Protein AF-A0A3D3CKV5-F1 (afdb_monomer_lite)

Structure (mmCIF, N/CA/C/O backbone):
data_AF-A0A3D3CKV5-F1
#
_entry.id   AF-A0A3D3CKV5-F1
#
loop_
_atom_site.group_PDB
_atom_site.id
_atom_site.type_symbol
_atom_site.label_atom_id
_atom_site.label_alt_id
_atom_site.label_comp_id
_atom_site.label_asym_id
_atom_site.label_entity_id
_atom_site.label_seq_id
_atom_site.pdbx_PDB_ins_code
_atom_site.Cartn_x
_atom_site.Cartn_y
_atom_site.Cartn_z
_atom_site.occupancy
_atom_site.B_iso_or_equiv
_atom_site.auth_seq_id
_atom_site.auth_comp_id
_atom_site.auth_asym_id
_atom_site.auth_atom_id
_atom_site.pdbx_PDB_model_num
ATOM 1 N N . GLY A 1 1 ? 10.581 -5.806 -2.954 1.00 87.81 1 GLY A N 1
ATOM 2 C CA . GLY A 1 1 ? 10.157 -6.187 -1.589 1.00 87.81 1 GLY A CA 1
ATOM 3 C C . GLY A 1 1 ? 9.358 -7.477 -1.615 1.00 87.81 1 GLY A C 1
ATOM 4 O O . GLY A 1 1 ? 9.419 -8.192 -2.598 1.00 87.81 1 GLY A O 1
ATOM 5 N N . ALA A 1 2 ? 8.528 -7.750 -0.601 1.00 91.81 2 ALA A N 1
ATOM 6 C CA . ALA A 1 2 ? 7.777 -9.016 -0.487 1.00 91.81 2 ALA A CA 1
ATOM 7 C C . ALA A 1 2 ? 6.703 -9.267 -1.579 1.00 91.81 2 ALA A C 1
ATOM 9 O O . ALA A 1 2 ? 6.211 -10.383 -1.732 1.00 91.81 2 ALA A O 1
ATOM 10 N N . GLY A 1 3 ? 6.307 -8.238 -2.334 1.00 93.56 3 GLY A N 1
ATOM 11 C CA . GLY A 1 3 ? 5.410 -8.364 -3.493 1.00 93.56 3 GLY A CA 1
ATOM 12 C C . GLY A 1 3 ? 3.920 -8.119 -3.226 1.00 93.56 3 GLY A C 1
ATOM 13 O O . GLY A 1 3 ? 3.166 -8.025 -4.184 1.00 93.56 3 GLY A O 1
ATOM 14 N N . GLN A 1 4 ? 3.488 -7.944 -1.971 1.00 95.81 4 GLN A N 1
ATOM 15 C CA . GLN A 1 4 ? 2.071 -7.691 -1.647 1.00 95.81 4 GLN A CA 1
ATOM 16 C C . GLN A 1 4 ? 1.534 -6.405 -2.292 1.00 95.81 4 GLN A C 1
ATOM 18 O O . GLN A 1 4 ? 0.496 -6.435 -2.944 1.00 95.81 4 GLN A O 1
ATOM 23 N N . HIS A 1 5 ? 2.280 -5.298 -2.183 1.00 96.94 5 HIS A N 1
ATOM 24 C CA . HIS A 1 5 ? 1.908 -4.036 -2.835 1.00 96.94 5 HIS A CA 1
ATOM 25 C C . HIS A 1 5 ? 1.819 -4.184 -4.358 1.00 96.94 5 HIS A C 1
ATOM 27 O O . HIS A 1 5 ? 0.845 -3.757 -4.958 1.00 96.94 5 HIS A O 1
ATOM 33 N N . GLY A 1 6 ? 2.777 -4.884 -4.976 1.00 97.81 6 GLY A N 1
ATOM 34 C CA . GLY A 1 6 ? 2.758 -5.137 -6.419 1.00 97.81 6 GLY A CA 1
ATOM 35 C C . GLY A 1 6 ? 1.536 -5.941 -6.876 1.00 97.81 6 GLY A C 1
ATOM 36 O O . GLY A 1 6 ? 0.930 -5.605 -7.887 1.00 97.81 6 GLY A O 1
ATOM 37 N N . VAL A 1 7 ? 1.118 -6.955 -6.108 1.00 98.44 7 VAL A N 1
ATOM 38 C CA . VAL A 1 7 ? -0.120 -7.708 -6.383 1.00 98.44 7 VAL A CA 1
ATOM 39 C C . VAL A 1 7 ? -1.354 -6.813 -6.233 1.00 98.44 7 VAL A C 1
ATOM 41 O O . VAL A 1 7 ? -2.239 -6.859 -7.087 1.00 98.44 7 VAL A O 1
ATOM 44 N N . ALA A 1 8 ? -1.416 -5.974 -5.195 1.00 98.31 8 ALA A N 1
ATOM 45 C CA . ALA A 1 8 ? -2.517 -5.029 -5.002 1.00 98.31 8 ALA A CA 1
ATOM 46 C C . ALA A 1 8 ? -2.615 -4.015 -6.157 1.00 98.31 8 ALA A C 1
ATOM 48 O O . ALA A 1 8 ? -3.695 -3.827 -6.717 1.00 98.31 8 ALA A O 1
ATOM 49 N N . THR A 1 9 ? -1.491 -3.425 -6.576 1.00 98.38 9 THR A N 1
ATOM 50 C CA . THR A 1 9 ? -1.438 -2.502 -7.719 1.00 98.38 9 THR A CA 1
ATOM 51 C C . THR A 1 9 ? -1.840 -3.189 -9.021 1.00 98.38 9 THR A C 1
ATOM 53 O O . THR A 1 9 ? -2.665 -2.649 -9.751 1.00 98.38 9 THR A O 1
ATOM 56 N N . ALA A 1 10 ? -1.334 -4.399 -9.287 1.00 98.62 10 ALA A N 1
ATOM 57 C CA . ALA A 1 10 ? -1.713 -5.179 -10.466 1.00 98.62 10 ALA A CA 1
ATOM 58 C C . ALA A 1 10 ? -3.215 -5.506 -10.485 1.00 98.62 10 ALA A C 1
ATOM 60 O O . ALA A 1 10 ? -3.845 -5.475 -11.536 1.00 98.62 10 ALA A O 1
ATOM 61 N N . THR A 1 11 ? -3.802 -5.770 -9.316 1.00 98.62 11 THR A N 1
ATOM 62 C CA . THR A 1 11 ? -5.238 -6.049 -9.179 1.00 98.62 11 THR A CA 1
ATOM 63 C C . THR A 1 11 ? -6.072 -4.814 -9.509 1.00 98.62 11 THR A C 1
ATOM 65 O O . THR A 1 11 ? -7.024 -4.905 -10.280 1.00 98.62 11 THR A O 1
ATOM 68 N N . ALA A 1 12 ? -5.703 -3.653 -8.959 1.00 98.38 12 ALA A N 1
ATOM 69 C CA . ALA A 1 12 ? -6.379 -2.394 -9.255 1.00 98.38 12 ALA A CA 1
ATOM 70 C C . ALA A 1 12 ? -6.255 -2.029 -10.743 1.00 98.38 12 ALA A C 1
ATOM 72 O O . ALA A 1 12 ? -7.252 -1.704 -11.379 1.00 98.38 12 ALA A O 1
ATOM 73 N N . ALA A 1 13 ? -5.058 -2.150 -11.319 1.00 98.38 13 ALA A N 1
ATOM 74 C CA . ALA A 1 13 ? -4.838 -1.871 -12.732 1.00 98.38 13 ALA A CA 1
ATOM 75 C C . ALA A 1 13 ? -5.670 -2.791 -13.639 1.00 98.38 13 ALA A C 1
ATOM 77 O O . ALA A 1 13 ? -6.343 -2.301 -14.540 1.00 98.38 13 ALA A O 1
ATOM 78 N N . ALA A 1 14 ? -5.718 -4.096 -13.345 1.00 98.38 14 ALA A N 1
ATOM 79 C CA . ALA A 1 14 ? -6.559 -5.042 -14.076 1.00 98.38 14 ALA A CA 1
ATOM 80 C C . ALA A 1 14 ? -8.054 -4.690 -13.984 1.00 98.38 14 ALA A C 1
ATOM 82 O O . ALA A 1 14 ? -8.761 -4.748 -14.987 1.00 98.38 14 ALA A O 1
ATOM 83 N N . LEU A 1 15 ? -8.532 -4.287 -12.800 1.00 98.31 15 LEU A N 1
ATOM 84 C CA . LEU A 1 15 ? -9.922 -3.873 -12.590 1.00 98.31 15 LEU A CA 1
ATOM 85 C C . LEU A 1 15 ? -10.292 -2.626 -13.407 1.00 98.31 15 LEU A C 1
ATOM 87 O O . LEU A 1 15 ? -11.396 -2.550 -13.940 1.00 98.31 15 LEU A O 1
ATOM 91 N N . PHE A 1 16 ? -9.379 -1.659 -13.503 1.00 98.06 16 PHE A N 1
ATOM 92 C CA . PHE A 1 16 ? -9.606 -0.395 -14.207 1.00 98.06 16 PHE A CA 1
ATOM 93 C C . PHE A 1 16 ? -9.131 -0.399 -15.668 1.00 98.06 16 PHE A C 1
ATOM 95 O O . PHE A 1 16 ? -9.213 0.633 -16.330 1.00 98.06 16 PHE A O 1
ATOM 102 N N . GLY A 1 17 ? -8.651 -1.534 -16.189 1.00 97.50 17 GLY A N 1
ATOM 103 C CA . GLY A 1 17 ? -8.154 -1.641 -17.564 1.00 97.50 17 GLY A CA 1
ATOM 104 C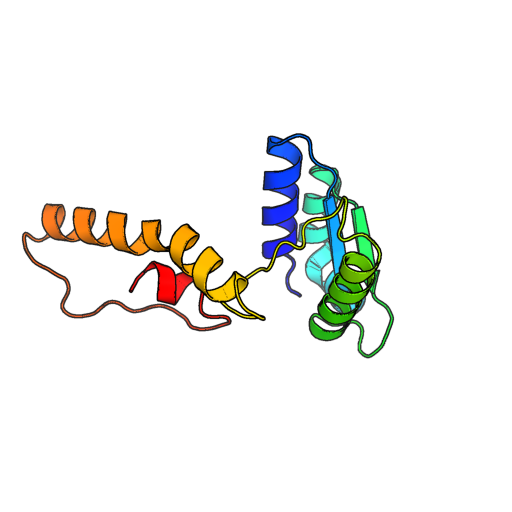 C . GLY A 1 17 ? -6.903 -0.797 -17.836 1.00 97.50 17 GLY A C 1
ATOM 105 O O . GLY A 1 17 ? -6.733 -0.302 -18.947 1.00 97.50 17 GLY A O 1
ATOM 106 N N . MET A 1 18 ? -6.052 -0.603 -16.827 1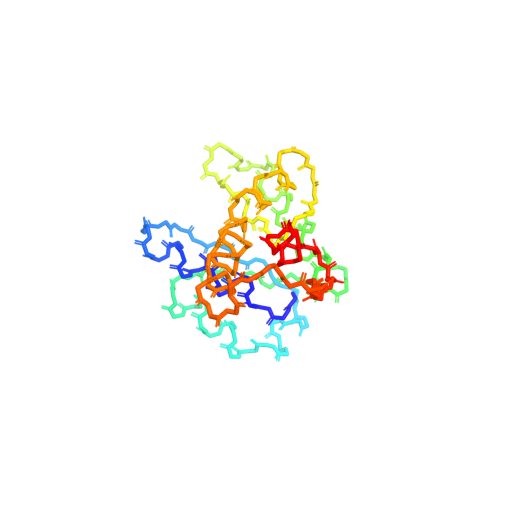.00 97.94 18 MET A N 1
ATOM 107 C CA . MET A 1 18 ? -4.811 0.169 -16.922 1.00 97.94 18 MET A CA 1
ATOM 108 C C . MET A 1 18 ? -3.602 -0.747 -17.120 1.00 97.94 18 MET A C 1
ATOM 110 O O . MET A 1 18 ? -3.557 -1.864 -16.599 1.00 97.94 18 MET A O 1
ATOM 114 N N . GLU A 1 19 ? -2.579 -0.250 -17.811 1.00 97.81 19 GLU A N 1
ATOM 115 C CA . GLU A 1 19 ? -1.281 -0.921 -17.852 1.00 97.81 19 GLU A CA 1
ATOM 116 C C . GLU A 1 19 ? -0.593 -0.861 -16.482 1.00 97.81 19 GLU A C 1
ATOM 118 O O . GLU A 1 19 ? -0.696 0.123 -15.747 1.00 97.81 19 GLU A O 1
ATOM 123 N N . CYS A 1 20 ? 0.120 -1.930 -16.119 1.00 98.44 20 CYS A N 1
ATOM 124 C CA . CYS A 1 20 ? 0.817 -2.017 -14.841 1.00 98.44 20 CYS A CA 1
ATOM 125 C C . CYS A 1 20 ? 2.225 -2.571 -15.015 1.00 98.44 20 CYS A C 1
ATOM 127 O O . CYS A 1 20 ? 2.418 -3.681 -15.519 1.00 98.44 20 CYS A O 1
ATOM 129 N N . VAL A 1 21 ? 3.207 -1.814 -14.526 1.00 98.38 21 VAL A N 1
ATOM 130 C CA . VAL A 1 21 ? 4.601 -2.241 -14.427 1.00 98.38 21 VAL A CA 1
ATOM 131 C C . VAL A 1 21 ? 5.013 -2.239 -12.959 1.00 98.38 21 VAL A C 1
ATOM 133 O O . VAL A 1 21 ? 4.884 -1.232 -12.266 1.00 98.38 21 VAL A O 1
ATOM 136 N N . VAL A 1 22 ? 5.523 -3.371 -12.476 1.00 98.31 22 VAL A N 1
ATOM 137 C CA . VAL A 1 22 ? 6.019 -3.533 -11.107 1.00 98.31 22 VAL A CA 1
ATOM 138 C C . VAL A 1 22 ? 7.522 -3.754 -11.134 1.00 98.31 22 VAL A C 1
ATOM 140 O O . VAL A 1 22 ? 8.002 -4.754 -11.667 1.00 98.31 22 VAL A O 1
ATOM 143 N N . TYR A 1 23 ? 8.259 -2.850 -10.496 1.00 97.88 23 TYR A N 1
ATOM 144 C CA . TYR A 1 23 ? 9.693 -2.989 -10.266 1.00 97.88 23 TYR A CA 1
ATOM 145 C C . TYR A 1 23 ? 9.939 -3.781 -8.986 1.00 97.88 23 TYR A C 1
ATOM 147 O O . TYR A 1 23 ? 9.370 -3.498 -7.927 1.00 97.88 23 TYR A O 1
ATOM 155 N N . MET A 1 24 ? 10.784 -4.801 -9.076 1.00 97.94 24 MET A N 1
ATOM 156 C CA . MET A 1 24 ? 11.081 -5.693 -7.965 1.00 97.94 24 MET A CA 1
ATOM 157 C C . MET A 1 24 ? 12.548 -6.106 -8.036 1.00 97.94 24 MET A C 1
ATOM 159 O O . MET A 1 24 ? 13.024 -6.500 -9.094 1.00 97.94 24 MET A O 1
ATOM 163 N N . GLY A 1 25 ? 13.271 -6.002 -6.921 1.00 97.12 25 GLY A N 1
ATOM 164 C CA . GLY A 1 25 ? 14.674 -6.404 -6.861 1.00 97.12 25 GLY A CA 1
ATOM 165 C C . GLY A 1 25 ? 14.851 -7.882 -7.213 1.00 97.12 25 GLY A C 1
ATOM 166 O O . GLY A 1 25 ? 13.997 -8.699 -6.866 1.00 97.12 25 GLY A O 1
ATOM 167 N N . GLU A 1 26 ? 15.932 -8.231 -7.905 1.00 96.69 26 GLU A N 1
ATOM 168 C CA . GLU A 1 26 ? 16.181 -9.590 -8.405 1.00 96.69 26 GLU A CA 1
ATOM 169 C C . GLU A 1 26 ? 16.095 -10.661 -7.306 1.00 96.69 26 GLU A C 1
ATOM 171 O O . GLU A 1 26 ? 15.455 -11.703 -7.480 1.00 96.69 26 GLU A O 1
ATOM 176 N N . GLU A 1 27 ? 16.658 -10.382 -6.130 1.00 93.94 27 GLU A N 1
ATOM 177 C CA . GLU A 1 27 ? 16.625 -11.326 -5.016 1.00 93.94 27 GLU A CA 1
ATOM 178 C C . GLU A 1 27 ? 15.201 -11.494 -4.458 1.00 93.94 27 GLU A C 1
ATOM 180 O O . GLU A 1 27 ? 14.793 -12.595 -4.075 1.00 93.94 27 GLU A O 1
ATOM 185 N N . ASP A 1 28 ? 14.404 -10.424 -4.470 1.00 94.31 28 ASP A N 1
ATOM 186 C CA . ASP A 1 28 ? 12.994 -10.469 -4.086 1.00 94.31 28 ASP A CA 1
ATOM 187 C C . ASP A 1 28 ? 12.147 -11.227 -5.120 1.00 94.31 28 ASP A C 1
ATOM 189 O O . ASP A 1 28 ? 11.274 -12.003 -4.732 1.00 94.31 28 ASP A O 1
ATOM 193 N N . VAL A 1 29 ? 12.419 -11.062 -6.421 1.00 95.50 29 VAL A N 1
ATOM 194 C CA . VAL A 1 29 ? 11.766 -11.825 -7.502 1.00 95.50 29 VAL A CA 1
ATOM 195 C C . VAL A 1 29 ? 11.997 -13.322 -7.303 1.00 95.50 29 VAL A C 1
ATOM 197 O O . VAL A 1 29 ? 11.049 -14.109 -7.379 1.00 95.50 29 VAL A O 1
ATOM 200 N N . ARG A 1 30 ? 13.237 -13.716 -6.982 1.00 93.62 30 ARG A N 1
ATOM 201 C CA . ARG A 1 30 ? 13.605 -15.110 -6.701 1.00 93.62 30 ARG A CA 1
ATOM 202 C C . ARG A 1 30 ? 12.889 -15.650 -5.463 1.00 93.62 30 ARG A C 1
ATOM 204 O O . ARG A 1 30 ? 12.316 -16.737 -5.509 1.00 93.62 30 ARG A O 1
ATOM 211 N N . ARG A 1 31 ? 12.902 -14.898 -4.357 1.00 94.56 31 ARG A N 1
ATOM 212 C CA . ARG A 1 31 ? 12.305 -15.323 -3.075 1.00 94.56 31 ARG A CA 1
ATOM 213 C C . ARG A 1 31 ? 10.777 -15.345 -3.093 1.00 94.56 31 ARG A C 1
ATOM 215 O O . ARG A 1 31 ? 10.176 -16.123 -2.359 1.00 94.56 31 ARG A O 1
ATOM 222 N N . GLN A 1 32 ? 10.146 -14.494 -3.898 1.00 96.25 32 GLN A N 1
ATOM 223 C CA . GLN A 1 32 ? 8.698 -14.260 -3.893 1.00 96.25 32 GLN A CA 1
ATOM 224 C C . GLN A 1 32 ? 8.032 -14.696 -5.204 1.00 96.25 32 GLN A C 1
ATOM 226 O O . GLN A 1 32 ? 7.051 -14.089 -5.647 1.00 96.25 32 GLN A O 1
ATOM 231 N N . ALA A 1 33 ? 8.527 -15.783 -5.805 1.00 95.44 33 ALA A N 1
ATOM 232 C CA . ALA A 1 33 ? 8.009 -16.342 -7.053 1.00 95.44 33 ALA A CA 1
ATOM 233 C C . ALA A 1 33 ? 6.467 -16.493 -7.097 1.00 95.44 33 ALA A C 1
ATOM 235 O O . ALA A 1 33 ? 5.883 -16.145 -8.127 1.00 95.44 33 ALA A O 1
ATOM 236 N N . PRO A 1 34 ? 5.762 -16.902 -6.015 1.00 97.62 34 PRO A N 1
ATOM 237 C CA . PRO A 1 34 ? 4.297 -16.955 -6.026 1.00 97.62 34 PRO A CA 1
ATOM 238 C C . PRO A 1 34 ? 3.628 -15.595 -6.271 1.00 97.62 34 PRO A C 1
ATOM 240 O O . PRO A 1 34 ? 2.643 -15.515 -7.002 1.00 97.62 34 PRO A O 1
ATOM 243 N N . ASN A 1 35 ? 4.160 -14.510 -5.700 1.00 97.94 35 ASN A N 1
ATOM 244 C CA . ASN A 1 35 ? 3.617 -13.166 -5.914 1.00 97.94 35 A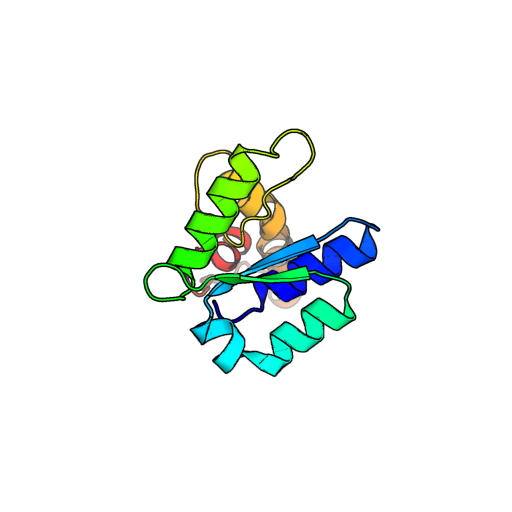SN A CA 1
ATOM 245 C C . ASN A 1 35 ? 3.961 -12.637 -7.309 1.00 97.94 35 ASN A C 1
ATOM 247 O O . ASN A 1 35 ? 3.117 -12.008 -7.942 1.00 97.94 35 ASN A O 1
ATOM 251 N N . VAL A 1 36 ? 5.148 -12.957 -7.831 1.00 98.06 36 VAL A N 1
ATOM 252 C CA . VAL A 1 36 ? 5.515 -12.649 -9.223 1.00 98.06 36 VAL A CA 1
ATOM 253 C C . VAL A 1 36 ? 4.559 -13.327 -10.204 1.00 98.06 36 VAL A C 1
ATOM 255 O O . VAL A 1 36 ? 4.084 -12.685 -11.139 1.00 98.06 36 VAL A O 1
ATOM 258 N N . ALA A 1 37 ? 4.224 -14.599 -9.973 1.00 97.94 37 ALA A N 1
ATOM 259 C CA . ALA A 1 37 ? 3.253 -15.319 -10.789 1.00 97.94 37 ALA A CA 1
ATOM 260 C C . ALA A 1 37 ? 1.860 -14.670 -10.733 1.00 97.94 37 ALA A C 1
ATOM 262 O O . ALA A 1 37 ? 1.251 -14.462 -11.778 1.00 97.94 37 ALA A O 1
ATOM 263 N N . ARG A 1 38 ? 1.382 -14.278 -9.542 1.00 98.31 38 ARG A N 1
ATOM 264 C CA . ARG A 1 38 ? 0.099 -13.565 -9.383 1.00 98.31 38 ARG A CA 1
ATOM 265 C C . ARG A 1 38 ? 0.059 -12.254 -10.164 1.00 98.31 38 ARG A C 1
ATOM 267 O O . ARG A 1 38 ? -0.901 -12.023 -10.886 1.00 98.31 38 ARG A O 1
ATOM 274 N N . MET A 1 39 ? 1.105 -11.430 -10.065 1.00 98.56 39 MET A N 1
ATOM 275 C CA . MET A 1 39 ? 1.190 -10.172 -10.819 1.00 98.56 39 MET A CA 1
ATOM 276 C C . MET A 1 39 ? 1.109 -10.413 -12.331 1.00 98.56 39 MET A C 1
ATOM 278 O O . MET A 1 39 ? 0.363 -9.725 -13.018 1.00 98.56 39 MET A O 1
ATOM 282 N N . LYS A 1 40 ? 1.801 -11.441 -12.841 1.00 98.00 40 LYS A N 1
ATOM 283 C CA . LYS A 1 40 ? 1.747 -11.815 -14.263 1.00 98.00 40 LYS A CA 1
ATOM 284 C C . LYS A 1 40 ? 0.372 -12.332 -14.696 1.00 98.00 40 LYS A C 1
ATOM 286 O O . LYS A 1 40 ? -0.074 -11.991 -15.784 1.00 98.00 40 LYS A O 1
ATOM 291 N N . ILE A 1 41 ? -0.309 -13.124 -13.860 1.00 98.25 41 ILE A N 1
ATOM 292 C CA . ILE A 1 41 ? -1.688 -13.586 -14.120 1.00 98.25 41 ILE A CA 1
ATOM 293 C C . ILE A 1 41 ? -2.652 -12.396 -14.213 1.00 98.25 41 ILE A C 1
ATOM 295 O O . ILE A 1 41 ? -3.551 -12.403 -15.045 1.00 98.25 41 ILE A O 1
ATOM 299 N N . LEU A 1 42 ? -2.430 -11.360 -13.401 1.00 98.38 42 LEU A N 1
ATOM 300 C CA . LEU A 1 42 ? -3.179 -10.101 -13.439 1.00 98.38 42 LEU A CA 1
ATOM 301 C C . LEU A 1 42 ? -2.787 -9.189 -14.620 1.00 98.38 42 LEU A C 1
ATOM 303 O O . LEU A 1 42 ? -3.304 -8.085 -14.728 1.00 98.38 42 LEU A O 1
ATOM 307 N N . GLY A 1 43 ? -1.878 -9.623 -15.500 1.00 98.00 43 GLY A N 1
ATOM 308 C CA . GLY A 1 43 ? -1.453 -8.866 -16.680 1.00 98.00 43 GLY A CA 1
ATOM 309 C C . GLY A 1 43 ? -0.360 -7.825 -16.424 1.00 98.00 43 GLY A C 1
ATOM 310 O O . GLY A 1 43 ? 0.035 -7.127 -17.354 1.00 98.00 43 GLY A O 1
ATOM 311 N N . ALA A 1 44 ? 0.177 -7.725 -15.204 1.00 98.50 44 ALA A N 1
ATOM 312 C CA . ALA A 1 44 ? 1.246 -6.778 -14.907 1.00 98.50 44 ALA A CA 1
ATOM 313 C C . ALA A 1 44 ? 2.610 -7.262 -15.428 1.00 98.50 44 ALA A C 1
ATOM 315 O O . ALA A 1 44 ? 2.996 -8.429 -15.277 1.00 98.50 44 ALA A O 1
ATOM 316 N N . LYS A 1 45 ? 3.399 -6.331 -15.971 1.00 98.38 45 LYS A N 1
ATOM 317 C CA . LYS A 1 45 ? 4.807 -6.550 -16.311 1.00 98.38 45 LYS A CA 1
ATOM 318 C C . LYS A 1 45 ? 5.647 -6.454 -15.041 1.00 98.38 45 LYS A C 1
ATOM 320 O O . LYS A 1 45 ? 5.665 -5.419 -14.387 1.00 98.38 45 LYS A O 1
ATOM 325 N N . VAL A 1 46 ? 6.388 -7.508 -14.709 1.00 98.06 46 VAL A N 1
ATOM 326 C CA . VAL A 1 46 ? 7.322 -7.493 -13.570 1.00 98.06 46 VAL A CA 1
ATOM 327 C C . VAL A 1 46 ? 8.741 -7.283 -14.085 1.00 98.06 46 VAL A C 1
ATOM 329 O O . VAL A 1 46 ? 9.258 -8.122 -14.824 1.00 98.06 46 VAL A O 1
ATOM 332 N N . VAL A 1 47 ? 9.362 -6.171 -13.697 1.00 97.88 47 VAL A N 1
ATOM 333 C CA . VAL A 1 47 ? 10.739 -5.812 -14.050 1.00 97.88 47 VAL A CA 1
ATOM 334 C C . VAL A 1 47 ? 11.664 -6.187 -12.896 1.00 97.88 47 VAL A C 1
ATOM 336 O O . VAL A 1 47 ? 11.521 -5.678 -11.784 1.00 97.88 47 VAL A O 1
ATOM 339 N N . SER A 1 48 ? 12.605 -7.091 -13.176 1.00 97.44 48 SER A N 1
ATOM 340 C CA . SER A 1 48 ? 13.645 -7.500 -12.229 1.00 97.44 48 SER A CA 1
ATOM 341 C C . SER A 1 48 ? 14.759 -6.459 -12.202 1.00 97.44 48 SER A C 1
ATOM 343 O O . SER A 1 48 ? 15.415 -6.238 -13.218 1.00 97.44 48 SER A O 1
ATOM 345 N N . VAL A 1 49 ? 14.974 -5.827 -11.051 1.00 97.06 49 VAL A N 1
ATOM 346 C CA . VAL A 1 49 ? 16.020 -4.818 -10.855 1.00 97.06 49 VAL A CA 1
ATOM 347 C C . VAL A 1 49 ? 17.277 -5.498 -10.323 1.00 97.06 49 VAL A C 1
ATOM 349 O O . VAL A 1 49 ? 17.281 -6.022 -9.209 1.00 97.06 49 VAL A O 1
ATOM 352 N N . THR A 1 50 ? 18.329 -5.500 -11.141 1.00 94.38 50 THR A N 1
ATOM 353 C CA . THR A 1 50 ? 19.629 -6.136 -10.853 1.00 94.38 50 THR A CA 1
ATOM 354 C C . THR A 1 50 ? 20.696 -5.135 -10.399 1.00 94.38 50 THR A C 1
ATOM 356 O O . THR A 1 50 ? 21.820 -5.521 -10.085 1.00 94.38 50 THR A O 1
ATOM 359 N N . SER A 1 51 ? 20.375 -3.838 -10.390 1.00 89.19 51 SER A N 1
ATOM 360 C CA . SER A 1 51 ? 21.270 -2.790 -9.906 1.00 89.19 51 SER A CA 1
ATOM 361 C C . SER A 1 51 ? 21.395 -2.829 -8.378 1.00 89.19 51 SER A C 1
ATOM 363 O O . SER A 1 51 ? 20.494 -3.273 -7.661 1.00 89.19 51 SER A O 1
ATOM 365 N N . GLY A 1 52 ? 22.539 -2.361 -7.873 1.00 90.31 52 GLY A N 1
ATOM 366 C CA . GLY A 1 52 ? 22.795 -2.289 -6.435 1.00 90.31 52 GLY A CA 1
ATOM 367 C C . GLY A 1 52 ? 22.764 -3.661 -5.760 1.00 90.31 52 GLY A C 1
ATOM 368 O O . GLY A 1 52 ? 23.460 -4.581 -6.188 1.00 90.31 52 GLY A O 1
ATOM 369 N N . GLN A 1 53 ? 21.987 -3.787 -4.679 1.00 89.31 53 GLN A N 1
ATOM 370 C CA . GLN A 1 53 ? 21.824 -5.056 -3.955 1.00 89.31 53 GLN A CA 1
ATOM 371 C C . GLN A 1 53 ? 20.663 -5.912 -4.483 1.00 89.31 53 GLN A C 1
ATOM 373 O O . GLN A 1 53 ? 20.432 -7.004 -3.963 1.00 89.31 53 GLN A O 1
ATOM 378 N N . GLY A 1 54 ? 19.913 -5.433 -5.482 1.00 88.56 54 GLY A N 1
ATOM 379 C CA . GLY A 1 54 ? 18.752 -6.140 -6.018 1.00 88.56 54 GLY A CA 1
ATOM 380 C C . GLY A 1 54 ? 17.634 -6.319 -4.986 1.00 88.56 54 GLY A C 1
ATOM 381 O O . GLY A 1 54 ? 17.000 -7.376 -4.934 1.00 88.56 54 GLY A O 1
ATOM 382 N N . THR A 1 55 ? 17.393 -5.308 -4.144 1.00 90.50 55 THR A N 1
ATOM 383 C CA . THR A 1 55 ? 16.392 -5.339 -3.061 1.00 90.50 55 THR A CA 1
ATOM 384 C C . THR A 1 55 ? 15.290 -4.287 -3.249 1.00 90.50 55 THR A C 1
ATOM 386 O O . THR A 1 55 ? 15.189 -3.630 -4.285 1.00 90.50 55 THR A O 1
ATOM 389 N N . LEU A 1 56 ? 14.419 -4.115 -2.243 1.00 89.56 56 LEU A N 1
ATOM 390 C CA . LEU A 1 56 ? 13.334 -3.130 -2.272 1.00 89.56 56 LEU A CA 1
ATOM 391 C C . LEU A 1 56 ? 13.822 -1.703 -2.549 1.00 89.56 56 LEU A C 1
ATOM 393 O O . LEU A 1 56 ? 13.149 -0.996 -3.290 1.00 89.56 56 LEU A O 1
ATOM 397 N N . LYS A 1 57 ? 14.947 -1.281 -1.963 1.00 90.44 57 LYS A N 1
ATOM 398 C CA . LYS A 1 57 ? 15.458 0.081 -2.158 1.00 90.44 57 LYS A CA 1
ATOM 399 C C . LYS A 1 57 ? 15.795 0.329 -3.629 1.00 90.44 57 LYS A C 1
ATOM 401 O O . LYS A 1 57 ? 15.297 1.288 -4.204 1.00 90.44 57 LYS A O 1
ATOM 406 N N . ASP A 1 58 ? 16.558 -0.578 -4.233 1.00 93.25 58 ASP A N 1
ATOM 407 C CA . ASP A 1 58 ? 16.989 -0.462 -5.629 1.00 93.25 58 ASP A CA 1
ATOM 408 C C . ASP A 1 58 ? 15.777 -0.434 -6.579 1.00 93.25 58 ASP A C 1
ATOM 410 O O . ASP A 1 58 ? 15.721 0.355 -7.518 1.00 93.25 58 ASP A O 1
ATOM 414 N N . ALA A 1 59 ? 14.752 -1.242 -6.284 1.00 94.81 59 ALA A N 1
ATOM 415 C CA . ALA A 1 59 ? 13.505 -1.252 -7.045 1.00 94.81 59 ALA A CA 1
ATOM 416 C C . ALA A 1 59 ? 12.701 0.055 -6.941 1.00 94.81 59 ALA A C 1
ATOM 418 O O . ALA A 1 59 ? 12.065 0.458 -7.913 1.00 94.81 59 ALA A O 1
ATOM 419 N N . VAL A 1 60 ? 12.710 0.707 -5.774 1.00 93.00 60 VAL A N 1
ATOM 420 C CA . VAL A 1 60 ? 12.056 2.009 -5.570 1.00 93.00 60 VAL A CA 1
ATOM 421 C C . VAL A 1 60 ? 12.788 3.091 -6.358 1.00 93.00 60 VAL A C 1
ATOM 423 O O . VAL A 1 60 ? 12.136 3.848 -7.072 1.00 93.00 60 VAL A O 1
ATOM 426 N N . ASP A 1 61 ? 14.119 3.123 -6.277 1.00 92.62 61 ASP A N 1
ATOM 427 C CA . ASP A 1 61 ? 14.945 4.104 -6.987 1.00 92.62 61 ASP A CA 1
ATOM 428 C C . ASP A 1 61 ? 14.774 3.975 -8.515 1.00 92.62 61 ASP A C 1
ATOM 430 O O . ASP A 1 61 ? 14.651 4.982 -9.215 1.00 92.62 61 ASP A O 1
ATOM 434 N N . GLU A 1 62 ? 14.694 2.745 -9.039 1.00 95.19 62 GLU A N 1
ATOM 435 C CA . GLU A 1 62 ? 14.409 2.493 -10.458 1.00 95.19 62 GLU A CA 1
ATOM 436 C C . GLU A 1 62 ? 13.010 2.974 -10.863 1.00 95.19 62 GLU A C 1
ATOM 438 O O . GLU A 1 62 ? 12.858 3.678 -11.861 1.00 95.19 62 GLU A O 1
ATOM 443 N N . ALA A 1 63 ? 11.986 2.637 -10.073 1.00 95.38 63 ALA A N 1
ATOM 444 C CA . ALA A 1 63 ? 10.609 3.023 -10.367 1.00 95.38 63 ALA A CA 1
ATOM 445 C C . ALA A 1 63 ? 10.423 4.549 -10.374 1.00 95.38 63 ALA A C 1
ATOM 447 O O . ALA A 1 63 ? 9.717 5.072 -11.235 1.00 95.38 63 ALA A O 1
ATOM 448 N N . PHE A 1 64 ? 11.075 5.264 -9.450 1.00 93.31 64 PHE A N 1
ATOM 449 C CA . PHE A 1 64 ? 11.063 6.728 -9.433 1.00 93.31 64 PHE A CA 1
ATOM 450 C C . PHE A 1 64 ? 11.741 7.323 -10.667 1.00 93.31 64 PHE A C 1
ATOM 452 O O . PHE A 1 64 ? 11.193 8.251 -11.256 1.00 93.31 64 PHE A O 1
ATOM 459 N N . ARG A 1 65 ? 12.890 6.778 -11.088 1.00 93.94 65 ARG A N 1
ATOM 460 C CA . ARG A 1 65 ? 13.601 7.261 -12.281 1.00 93.94 65 ARG A CA 1
ATOM 461 C C . ARG A 1 65 ? 12.764 7.104 -13.549 1.00 93.94 65 ARG A C 1
ATOM 463 O O . ARG A 1 65 ? 12.722 8.013 -14.369 1.00 93.94 65 ARG A O 1
ATOM 470 N N . VAL A 1 66 ? 12.102 5.959 -13.711 1.00 94.56 66 VAL A N 1
ATOM 471 C CA . VAL A 1 66 ? 11.225 5.728 -14.868 1.00 94.56 66 VAL A CA 1
ATOM 472 C C . VAL A 1 66 ? 10.021 6.660 -14.821 1.00 94.56 66 VAL A C 1
ATOM 474 O O . VAL A 1 66 ? 9.700 7.295 -15.821 1.00 94.56 66 VAL A O 1
ATOM 477 N N . TRP A 1 67 ? 9.401 6.807 -13.649 1.00 95.38 67 TRP A N 1
ATOM 478 C CA . TRP A 1 67 ? 8.283 7.729 -13.484 1.00 95.38 67 TRP A CA 1
ATOM 479 C C . TRP A 1 67 ? 8.662 9.175 -13.825 1.00 95.38 67 TRP A C 1
ATOM 481 O O . TRP A 1 67 ? 7.888 9.847 -14.494 1.00 95.38 67 TRP A O 1
ATOM 491 N N . GLU A 1 68 ? 9.852 9.643 -13.443 1.00 93.62 68 GLU A N 1
ATOM 492 C CA . GLU A 1 68 ? 10.335 10.985 -13.793 1.00 93.62 68 GLU A CA 1
ATOM 493 C C . GLU A 1 68 ? 10.394 11.210 -15.315 1.00 93.62 68 GLU A C 1
ATOM 495 O O . GLU A 1 68 ? 10.028 12.283 -15.793 1.00 93.62 68 GLU A O 1
ATOM 500 N N . GLY A 1 69 ? 10.796 10.192 -16.084 1.00 95.25 69 GLY A N 1
ATOM 501 C CA . GLY A 1 69 ? 10.855 10.257 -17.548 1.00 95.25 69 GLY A CA 1
ATOM 502 C C . GLY A 1 69 ? 9.499 10.140 -18.255 1.00 95.25 69 GLY A C 1
ATOM 503 O O . GLY A 1 69 ? 9.375 10.580 -19.395 1.00 95.25 69 GLY A O 1
ATOM 504 N N . GLU A 1 70 ? 8.488 9.572 -17.593 1.00 94.50 70 GLU A N 1
ATOM 505 C CA . GLU A 1 70 ? 7.190 9.203 -18.188 1.00 94.50 70 GLU A CA 1
ATOM 506 C C . GLU A 1 70 ? 5.989 9.834 -17.454 1.00 94.50 70 GLU A C 1
ATOM 508 O O . GLU A 1 70 ? 4.842 9.410 -17.614 1.00 94.50 70 GLU A O 1
ATOM 513 N N . ALA A 1 71 ? 6.224 10.863 -16.634 1.00 92.88 71 ALA A N 1
ATOM 514 C CA . ALA A 1 71 ? 5.237 11.409 -15.697 1.00 92.88 71 ALA A CA 1
ATOM 515 C C . ALA A 1 71 ? 3.941 11.936 -16.348 1.00 92.88 71 ALA A C 1
ATOM 517 O O . ALA A 1 71 ? 2.938 12.102 -15.656 1.00 92.88 71 ALA A O 1
ATOM 518 N N . SER A 1 72 ? 3.945 12.216 -17.657 1.00 95.06 72 SER A N 1
ATOM 519 C CA . SER A 1 72 ? 2.759 12.660 -18.401 1.00 95.06 72 SER A CA 1
ATOM 520 C C . SER A 1 72 ? 1.726 11.557 -18.637 1.00 95.06 72 SER A C 1
ATOM 522 O O . SER A 1 72 ? 0.553 11.870 -18.825 1.00 95.06 72 SER A O 1
ATOM 524 N N . GLU A 1 73 ? 2.146 10.291 -18.640 1.00 95.38 73 GLU A N 1
ATOM 525 C CA . GLU A 1 73 ? 1.292 9.132 -18.951 1.00 95.38 73 GLU A CA 1
ATOM 526 C C . GLU A 1 73 ? 1.312 8.069 -17.838 1.00 95.38 73 GLU A C 1
ATOM 528 O O . GLU A 1 73 ? 0.448 7.194 -17.797 1.00 95.38 73 GLU A O 1
ATOM 533 N N . THR A 1 74 ? 2.243 8.186 -16.884 1.00 96.62 74 THR A N 1
ATOM 534 C CA . THR A 1 74 ? 2.456 7.210 -15.810 1.00 96.62 74 THR A CA 1
ATOM 535 C C . THR A 1 74 ? 2.183 7.812 -14.432 1.00 96.62 74 THR A C 1
ATOM 537 O O . THR A 1 74 ? 2.725 8.852 -14.055 1.00 96.62 74 THR A O 1
ATOM 540 N N . PHE A 1 75 ? 1.395 7.103 -13.618 1.00 96.19 75 PHE A N 1
ATOM 541 C CA . PHE A 1 75 ? 1.192 7.423 -12.204 1.00 96.19 75 PHE A CA 1
ATOM 542 C C . PHE A 1 75 ? 1.976 6.462 -11.304 1.00 96.19 75 PHE A C 1
ATOM 544 O O . PHE A 1 75 ? 1.799 5.244 -11.372 1.00 96.19 75 PHE A O 1
ATOM 551 N N . TYR A 1 76 ? 2.815 6.999 -10.416 1.00 96.75 76 TYR A N 1
ATOM 552 C CA . TYR A 1 76 ? 3.551 6.188 -9.449 1.00 96.75 76 TYR A CA 1
ATOM 553 C C . TYR A 1 76 ? 2.681 5.822 -8.236 1.00 96.75 76 TYR A C 1
ATOM 555 O O . TYR A 1 76 ? 2.297 6.664 -7.425 1.00 96.75 76 TYR A O 1
ATOM 563 N N . VAL A 1 77 ? 2.388 4.530 -8.080 1.00 96.69 77 VAL A N 1
ATOM 564 C CA . VAL A 1 77 ? 1.563 4.026 -6.973 1.00 96.69 77 VAL A CA 1
ATOM 565 C C . VAL A 1 77 ? 2.434 3.719 -5.756 1.00 96.69 77 VAL A C 1
ATOM 567 O O . VAL A 1 77 ? 3.001 2.630 -5.629 1.00 96.69 77 VAL A O 1
ATOM 570 N N . ILE A 1 78 ? 2.511 4.666 -4.823 1.00 94.94 78 ILE A N 1
ATOM 571 C CA . ILE A 1 78 ? 3.247 4.479 -3.570 1.00 94.94 78 ILE A CA 1
ATOM 572 C C . ILE A 1 78 ? 2.549 3.471 -2.642 1.00 94.94 78 ILE A C 1
ATOM 574 O O . ILE A 1 78 ? 1.323 3.414 -2.564 1.00 94.94 78 ILE A O 1
ATOM 578 N N . GLY A 1 79 ? 3.335 2.675 -1.913 1.00 94.38 79 GLY A N 1
ATOM 579 C CA . GLY A 1 79 ? 2.808 1.570 -1.098 1.00 94.38 79 GLY A CA 1
ATOM 580 C C . GLY A 1 79 ? 2.518 1.875 0.366 1.00 94.38 79 GLY A C 1
ATOM 581 O O . GLY A 1 79 ? 2.077 0.986 1.092 1.00 94.38 79 GLY A O 1
ATOM 582 N N . SER A 1 80 ? 2.790 3.090 0.842 1.00 94.75 80 SER A N 1
ATOM 583 C CA . SER A 1 80 ? 2.523 3.464 2.232 1.00 94.75 80 SER A CA 1
ATOM 584 C C . SER A 1 80 ? 2.473 4.983 2.419 1.00 94.75 80 SER A C 1
ATOM 586 O O . SER A 1 80 ? 2.779 5.726 1.491 1.00 94.75 80 SER A O 1
ATOM 588 N N . ALA A 1 81 ? 2.110 5.444 3.622 1.00 95.56 81 ALA A N 1
ATOM 589 C CA . ALA A 1 81 ? 2.071 6.852 4.027 1.00 95.56 81 ALA A CA 1
ATOM 590 C C . ALA A 1 81 ? 3.485 7.438 4.230 1.00 95.56 81 ALA A C 1
ATOM 592 O O . ALA A 1 81 ? 3.870 7.847 5.321 1.00 95.56 81 ALA A O 1
ATOM 593 N N . LEU A 1 82 ? 4.274 7.432 3.159 1.00 91.81 82 LEU A N 1
ATOM 594 C CA . LEU A 1 82 ? 5.655 7.901 3.090 1.00 91.81 82 LEU A CA 1
ATOM 595 C C . LEU A 1 82 ? 5.886 8.652 1.772 1.00 91.81 82 LEU A C 1
ATOM 597 O O . LEU A 1 82 ? 4.960 8.819 0.982 1.00 91.81 82 LEU A O 1
ATOM 601 N N . GLY A 1 83 ? 7.121 9.090 1.529 1.00 90.69 83 GLY A N 1
ATOM 602 C CA . GLY A 1 83 ? 7.480 9.832 0.319 1.00 90.69 83 GLY A CA 1
ATOM 603 C C . GLY A 1 83 ? 7.136 11.326 0.398 1.00 90.69 83 GLY A C 1
ATOM 604 O O . GLY A 1 83 ? 6.743 11.821 1.458 1.00 90.69 83 GLY A O 1
ATOM 605 N N . PRO A 1 84 ? 7.333 12.070 -0.703 1.00 93.06 84 PRO A N 1
ATOM 606 C CA . PRO A 1 84 ? 7.085 13.506 -0.735 1.00 93.06 84 PRO A CA 1
ATOM 607 C C . PRO A 1 84 ? 5.586 13.816 -0.694 1.00 93.06 84 PRO A C 1
ATOM 609 O O . PRO A 1 84 ? 4.751 13.003 -1.093 1.00 93.06 84 PRO A O 1
ATOM 612 N N . HIS A 1 85 ? 5.233 15.028 -0.264 1.00 95.06 85 HIS A N 1
ATOM 613 C CA . HIS A 1 85 ? 3.887 15.549 -0.499 1.00 95.06 85 HIS A CA 1
ATOM 614 C C . HIS A 1 85 ? 3.555 15.460 -2.008 1.00 95.06 85 HIS A C 1
ATOM 616 O O . HIS A 1 85 ? 4.418 15.807 -2.817 1.00 95.06 85 HIS A O 1
ATOM 622 N N . PRO A 1 86 ? 2.352 14.996 -2.404 1.00 96.75 86 PRO A N 1
ATOM 623 C CA . PRO A 1 86 ? 1.157 14.776 -1.577 1.00 96.75 86 PRO A CA 1
ATOM 624 C C . PRO A 1 86 ? 0.956 13.353 -1.029 1.00 96.75 86 PRO A C 1
ATOM 626 O O . PRO A 1 86 ? -0.060 13.100 -0.378 1.00 96.75 86 PRO A O 1
ATOM 629 N N . TYR A 1 87 ? 1.890 12.423 -1.245 1.00 97.00 87 TYR A N 1
ATOM 630 C CA . TYR A 1 87 ? 1.682 10.999 -0.963 1.00 97.00 87 TYR A CA 1
ATOM 631 C C . TYR A 1 87 ? 1.290 10.671 0.489 1.00 97.00 87 TYR A C 1
ATOM 633 O O . TYR A 1 87 ? 0.300 9.955 0.660 1.00 97.00 87 TYR A O 1
ATOM 641 N N . PRO A 1 88 ? 1.952 11.196 1.544 1.00 97.75 88 PRO A N 1
ATOM 642 C CA . PRO A 1 88 ? 1.547 10.893 2.917 1.00 97.75 88 PRO A CA 1
ATOM 643 C C . PRO A 1 88 ? 0.102 11.303 3.231 1.00 97.75 88 PRO A C 1
ATOM 645 O O . PRO A 1 88 ? -0.633 10.540 3.855 1.00 97.75 88 PRO A O 1
ATOM 648 N N . THR A 1 89 ? -0.325 12.483 2.765 1.00 98.25 89 THR A N 1
ATOM 649 C CA . THR A 1 89 ? -1.691 12.995 2.961 1.00 98.25 89 THR A CA 1
ATOM 650 C C . THR A 1 89 ? -2.705 12.152 2.197 1.00 98.25 89 THR A C 1
ATOM 652 O O . THR A 1 89 ? -3.693 11.707 2.774 1.00 98.25 89 THR A O 1
ATOM 655 N N . MET A 1 90 ? -2.425 11.875 0.924 1.00 98.38 90 MET A N 1
ATOM 656 C CA . MET A 1 90 ? -3.299 11.086 0.061 1.00 98.38 90 MET A CA 1
ATOM 657 C C . MET A 1 90 ? -3.494 9.661 0.595 1.00 98.38 90 MET A C 1
ATOM 659 O O . MET A 1 90 ? -4.624 9.193 0.713 1.00 98.38 90 MET A O 1
ATOM 663 N N . VAL A 1 91 ? -2.409 8.977 0.975 1.00 98.38 91 VAL A N 1
ATOM 664 C CA . VAL A 1 91 ? -2.489 7.605 1.498 1.00 98.38 91 VAL A CA 1
ATOM 665 C C . VAL A 1 91 ? -3.220 7.562 2.836 1.00 98.38 91 VAL A C 1
ATOM 667 O O . VAL A 1 91 ? -4.032 6.661 3.036 1.00 98.38 91 VAL A O 1
ATOM 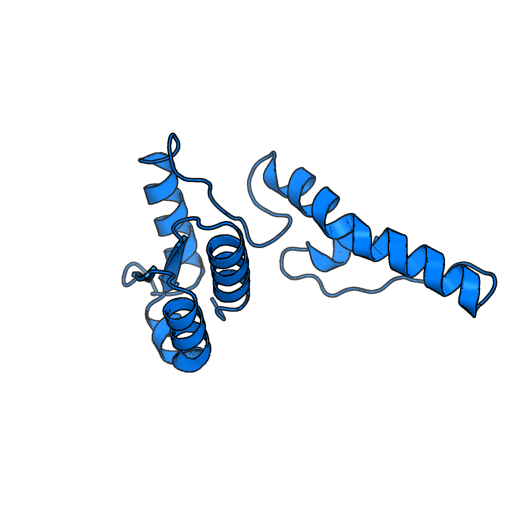670 N N . ARG A 1 92 ? -2.984 8.530 3.734 1.00 98.25 92 ARG A N 1
ATOM 671 C CA . ARG A 1 92 ? -3.766 8.653 4.972 1.00 98.25 92 ARG A CA 1
ATOM 672 C C . ARG A 1 92 ? -5.254 8.743 4.658 1.00 98.25 92 ARG A C 1
ATOM 674 O O . ARG A 1 92 ? -6.038 8.005 5.241 1.00 98.25 92 ARG A O 1
ATOM 681 N N . ASP A 1 93 ? -5.640 9.626 3.742 1.00 98.56 93 ASP A N 1
ATOM 682 C CA . ASP A 1 93 ? -7.052 9.882 3.460 1.00 98.56 93 ASP A CA 1
ATOM 683 C C . ASP A 1 93 ? -7.748 8.667 2.835 1.00 98.56 93 ASP A C 1
ATOM 685 O O . ASP A 1 93 ? -8.891 8.380 3.194 1.00 98.56 93 ASP A O 1
ATOM 689 N N . PHE A 1 94 ? -7.048 7.903 1.988 1.00 98.31 94 PHE A N 1
ATOM 690 C CA . PHE A 1 94 ? -7.553 6.633 1.455 1.00 98.31 94 PHE A CA 1
ATOM 691 C C . PHE A 1 94 ? -7.659 5.530 2.515 1.00 98.31 94 PHE A C 1
ATOM 693 O O . PHE A 1 94 ? -8.574 4.715 2.451 1.00 98.31 94 PHE A O 1
ATOM 700 N N . GLN A 1 95 ? -6.756 5.502 3.497 1.00 98.62 95 GLN A N 1
ATOM 701 C CA . GLN A 1 95 ? -6.751 4.482 4.553 1.00 98.62 95 GLN A CA 1
ATOM 702 C C . GLN A 1 95 ? -7.646 4.835 5.750 1.00 98.62 95 GLN A C 1
ATOM 704 O O . GLN A 1 95 ? -8.023 3.938 6.499 1.00 98.62 95 GLN A O 1
ATOM 709 N N . ARG A 1 96 ? -8.045 6.106 5.918 1.00 98.56 96 ARG A N 1
ATOM 710 C CA . ARG A 1 96 ? -8.902 6.600 7.020 1.00 98.56 96 ARG A CA 1
ATOM 711 C C . ARG A 1 96 ? -10.215 5.829 7.167 1.00 98.56 96 ARG A C 1
ATOM 713 O O . ARG A 1 96 ? -10.822 5.833 8.237 1.00 98.56 96 ARG A O 1
ATOM 720 N N . ILE A 1 97 ? -10.673 5.179 6.099 1.00 98.69 97 ILE A N 1
ATOM 721 C CA . ILE A 1 97 ? -11.867 4.336 6.140 1.00 98.69 97 ILE A CA 1
ATOM 722 C C . ILE A 1 97 ? -11.774 3.251 7.227 1.00 98.69 97 ILE A C 1
ATOM 724 O O . ILE A 1 97 ? -12.779 2.972 7.871 1.00 98.69 97 ILE A O 1
ATOM 728 N N . ILE A 1 98 ? -10.566 2.751 7.523 1.00 98.81 98 ILE A N 1
ATOM 729 C CA . ILE A 1 98 ? -10.316 1.780 8.597 1.00 98.81 98 ILE A CA 1
ATOM 730 C C . ILE A 1 98 ? -10.807 2.329 9.943 1.00 98.81 98 ILE A C 1
ATOM 732 O O . ILE A 1 98 ? -11.631 1.698 10.602 1.00 98.81 98 ILE A O 1
ATOM 736 N N . GLY A 1 99 ? -10.338 3.512 10.351 1.00 98.69 99 GLY A N 1
ATOM 737 C CA . GLY A 1 99 ? -10.726 4.133 11.618 1.00 98.69 99 GLY A CA 1
ATOM 738 C C . GLY A 1 99 ? -12.196 4.559 11.651 1.00 98.69 99 GLY A C 1
ATOM 739 O O . GLY A 1 99 ? -12.847 4.457 12.690 1.00 98.69 99 GLY A O 1
ATOM 740 N N . VAL A 1 100 ? -12.752 4.987 10.511 1.00 98.75 100 VAL A N 1
ATOM 741 C CA . VAL A 1 100 ? -14.176 5.352 10.394 1.00 98.75 100 VAL A CA 1
ATOM 742 C C . VAL A 1 100 ? -15.074 4.151 10.677 1.00 98.75 100 VAL A C 1
ATOM 744 O O . VAL A 1 100 ? -15.982 4.251 11.504 1.00 98.75 100 VAL A O 1
ATOM 747 N N . GLU A 1 101 ? -14.814 3.024 10.016 1.00 98.88 101 GLU A N 1
ATOM 748 C CA . GLU A 1 101 ? -15.602 1.802 10.176 1.00 98.88 101 GLU A CA 1
ATOM 749 C C . GLU A 1 101 ? -15.388 1.184 11.558 1.00 98.88 101 GLU A C 1
ATOM 751 O O . GLU A 1 101 ? -16.364 0.906 12.255 1.00 98.88 101 GLU A O 1
ATOM 756 N N . ALA A 1 102 ? -14.135 1.064 12.010 1.00 98.75 102 ALA A N 1
ATOM 757 C CA . ALA A 1 102 ? -13.814 0.506 13.323 1.00 98.75 102 ALA A CA 1
ATOM 758 C C . ALA A 1 102 ? -14.466 1.300 14.466 1.00 98.75 102 ALA A C 1
ATOM 760 O O . ALA A 1 102 ? -14.982 0.716 15.421 1.00 98.75 102 ALA A O 1
ATOM 761 N N . ARG A 1 103 ? -14.504 2.637 14.362 1.00 98.69 103 ARG A N 1
ATOM 762 C CA . ARG A 1 103 ? -15.176 3.495 15.347 1.00 98.69 103 ARG A CA 1
ATOM 763 C C . ARG A 1 103 ? -16.690 3.289 15.357 1.00 98.69 103 ARG A C 1
ATOM 765 O O . ARG A 1 103 ? -17.290 3.339 16.427 1.00 98.69 103 ARG A O 1
ATOM 772 N N . ALA A 1 104 ? -17.316 3.094 14.198 1.00 98.75 104 ALA A N 1
ATOM 773 C CA . ALA A 1 104 ? -18.744 2.792 14.136 1.00 98.75 104 ALA A CA 1
ATOM 774 C C . ALA A 1 104 ? -19.041 1.422 14.769 1.00 98.75 104 ALA A C 1
ATOM 776 O O . ALA A 1 104 ? -19.902 1.324 15.639 1.00 98.75 104 ALA A O 1
ATOM 777 N N . GLN A 1 105 ? -18.254 0.407 14.406 1.00 98.88 105 GLN A N 1
ATOM 778 C CA . GLN A 1 105 ? -18.395 -0.967 14.891 1.00 98.88 105 GLN A CA 1
ATOM 779 C C . GLN A 1 105 ? -18.234 -1.074 16.413 1.00 98.88 105 GLN A C 1
ATOM 781 O O . GLN A 1 105 ? -19.039 -1.726 17.070 1.00 98.88 105 GLN A O 1
ATOM 786 N N . ILE A 1 106 ? -17.228 -0.417 17.002 1.00 98.75 106 ILE A N 1
ATOM 787 C CA . ILE A 1 106 ? -16.997 -0.500 18.453 1.00 98.75 106 ILE A CA 1
ATOM 788 C C . ILE A 1 106 ? -18.074 0.234 19.263 1.00 98.75 106 ILE A C 1
ATOM 790 O O . ILE A 1 106 ? -18.455 -0.226 20.335 1.00 98.75 106 ILE A O 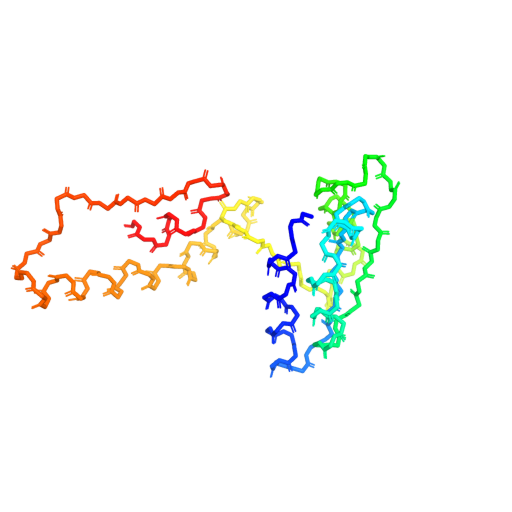1
ATOM 794 N N . LEU A 1 107 ? -18.612 1.342 18.739 1.00 98.75 107 LEU A N 1
ATOM 795 C CA . LEU A 1 107 ? -19.728 2.042 19.376 1.00 98.75 107 LEU A CA 1
ATOM 796 C C . LEU A 1 107 ? -21.011 1.209 19.339 1.00 98.75 107 LEU A C 1
ATOM 798 O O . LEU A 1 107 ? -21.761 1.229 20.311 1.00 98.75 107 LEU A O 1
ATOM 802 N N . GLU A 1 108 ? -21.250 0.478 18.250 1.00 98.75 108 GLU A N 1
ATOM 803 C CA . GLU A 1 108 ? -22.381 -0.446 18.136 1.00 98.75 108 GLU A CA 1
ATOM 804 C C . GLU A 1 108 ? -22.237 -1.645 19.084 1.00 98.75 108 GLU A C 1
ATOM 806 O O . GLU A 1 108 ? -23.190 -1.993 19.777 1.00 98.75 108 GLU A O 1
ATOM 811 N N . ALA A 1 109 ? -21.048 -2.247 19.152 1.00 98.62 109 ALA A N 1
ATOM 812 C CA . ALA A 1 109 ? -20.808 -3.452 19.943 1.00 98.62 109 ALA A CA 1
ATOM 813 C C . ALA A 1 109 ? -20.721 -3.187 21.457 1.00 98.62 109 ALA A C 1
ATOM 815 O O . ALA A 1 109 ? -21.264 -3.954 22.249 1.00 98.62 109 ALA A O 1
ATOM 816 N N . GLU A 1 110 ? -20.045 -2.110 21.864 1.00 98.50 110 GLU A N 1
ATOM 817 C CA . GLU A 1 110 ? -19.661 -1.877 23.265 1.00 98.50 110 GLU A CA 1
ATOM 818 C C . GLU A 1 110 ? -20.319 -0.630 23.877 1.00 98.50 110 GLU A C 1
ATOM 820 O O . GLU A 1 110 ? -20.153 -0.356 25.068 1.00 98.50 110 GLU A O 1
ATOM 825 N N . GLY A 1 111 ? -21.033 0.178 23.083 1.00 98.62 111 GLY A N 1
ATOM 826 C CA . GLY A 1 111 ? -21.677 1.413 23.550 1.00 98.62 111 GLY A CA 1
ATOM 827 C C . GLY A 1 111 ? -20.703 2.505 24.015 1.00 98.62 111 GLY A C 1
ATOM 828 O O . GLY A 1 111 ? -21.123 3.494 24.618 1.00 98.62 111 GLY A O 1
ATOM 829 N N . ARG A 1 112 ? -19.398 2.342 23.761 1.00 98.50 112 ARG A N 1
ATOM 830 C CA . ARG A 1 112 ? -18.326 3.258 24.179 1.00 98.50 112 ARG A CA 1
ATOM 831 C C . ARG A 1 112 ? -17.148 3.225 23.205 1.00 98.50 112 ARG A C 1
ATOM 833 O O . ARG A 1 112 ? -17.038 2.335 22.368 1.00 98.50 112 ARG A O 1
ATOM 840 N N . LEU A 1 113 ? -16.252 4.202 23.327 1.00 98.69 113 LEU A N 1
ATOM 841 C CA . LEU A 1 113 ? -14.980 4.202 22.600 1.00 98.69 113 LEU A CA 1
ATOM 842 C C . LEU A 1 113 ? -13.994 3.182 23.204 1.00 98.69 113 LEU A C 1
ATOM 844 O O . LEU A 1 113 ? -14.087 2.888 24.402 1.00 98.69 113 LEU A O 1
ATOM 848 N N . PRO A 1 114 ? -13.044 2.664 22.401 1.00 98.31 114 PRO A N 1
ATOM 849 C CA . PRO A 1 114 ? -12.000 1.785 22.904 1.00 98.31 114 PRO A CA 1
ATOM 850 C C . PRO A 1 114 ? -11.021 2.571 23.780 1.00 98.31 114 PRO A C 1
ATOM 852 O O . PRO A 1 114 ? -10.782 3.757 23.558 1.00 98.31 114 PRO A O 1
ATOM 855 N N . ASP A 1 115 ? -10.413 1.888 24.747 1.00 98.56 115 ASP A N 1
ATOM 856 C CA . ASP A 1 115 ? -9.398 2.483 25.624 1.00 98.56 115 ASP A CA 1
ATOM 857 C C . ASP A 1 115 ? -8.093 2.794 24.868 1.00 98.56 115 ASP A C 1
ATOM 859 O O . ASP A 1 115 ? -7.374 3.734 25.204 1.00 98.56 115 ASP A O 1
ATOM 863 N N . ALA A 1 116 ? -7.796 2.019 23.820 1.00 98.38 116 ALA A N 1
ATOM 864 C CA . ALA A 1 116 ? -6.669 2.237 22.922 1.00 98.38 116 ALA A CA 1
ATOM 865 C C . ALA A 1 116 ? -6.937 1.642 21.531 1.00 98.38 116 ALA A C 1
ATOM 867 O O . ALA A 1 116 ? -7.659 0.655 21.391 1.00 98.38 116 ALA A O 1
ATOM 868 N N . VAL A 1 117 ? -6.286 2.209 20.514 1.00 98.31 117 VAL A N 1
ATOM 869 C CA . VAL A 1 117 ? -6.174 1.634 19.165 1.00 98.31 117 VAL A CA 1
ATOM 870 C C . VAL A 1 117 ? -4.706 1.288 18.933 1.00 98.31 117 VAL A C 1
ATOM 872 O O . VAL A 1 117 ? -3.826 2.100 19.215 1.00 98.31 117 VAL A O 1
ATOM 875 N N . VAL A 1 118 ? -4.425 0.080 18.444 1.00 98.38 118 VAL A N 1
ATOM 876 C CA . VAL A 1 118 ? -3.057 -0.422 18.247 1.00 98.38 118 VAL A CA 1
ATOM 877 C C . VAL A 1 118 ? -2.900 -0.923 16.817 1.00 98.38 118 VAL A C 1
ATOM 879 O O . VAL A 1 118 ? -3.740 -1.669 16.323 1.00 98.38 118 VAL A O 1
ATOM 882 N N . ALA A 1 119 ? -1.809 -0.531 16.163 1.00 98.31 119 ALA A N 1
ATOM 883 C CA . ALA A 1 119 ? -1.498 -0.909 14.789 1.00 98.31 119 ALA A CA 1
ATOM 884 C C . ALA A 1 119 ? 0.020 -1.043 14.589 1.00 98.31 119 ALA A C 1
ATOM 886 O O . ALA A 1 119 ? 0.808 -0.403 15.289 1.00 98.31 119 ALA A O 1
ATOM 887 N N . CYS A 1 120 ? 0.451 -1.881 13.641 1.00 97.56 120 CYS A N 1
ATOM 888 C CA . CYS A 1 120 ? 1.872 -2.077 13.358 1.00 97.56 120 CYS A CA 1
ATOM 889 C C . CYS A 1 120 ? 2.420 -0.968 12.446 1.00 97.56 120 CYS A C 1
ATOM 891 O O . CYS A 1 120 ? 1.760 -0.509 11.510 1.00 97.56 120 CYS A O 1
ATOM 893 N N . VAL A 1 121 ? 3.667 -0.554 12.679 1.00 96.25 121 VAL A N 1
ATOM 894 C CA . VAL A 1 1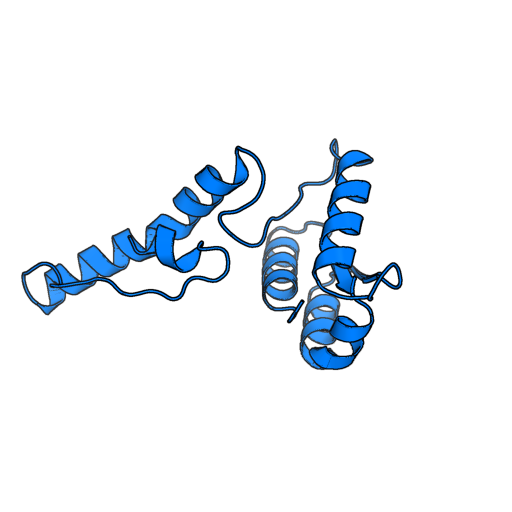21 ? 4.273 0.573 11.959 1.00 96.25 121 VAL A CA 1
ATOM 895 C C . VAL A 1 121 ? 5.470 0.100 11.142 1.00 96.25 121 VAL A C 1
ATOM 897 O O . VAL A 1 121 ? 6.590 0.013 11.632 1.00 96.25 121 VAL A O 1
ATOM 900 N N . GLY A 1 122 ? 5.204 -0.213 9.872 1.00 90.88 122 GLY A N 1
ATOM 901 C CA . GLY A 1 122 ? 6.223 -0.241 8.820 1.00 90.88 122 GLY A CA 1
ATOM 902 C C . GLY A 1 122 ? 6.362 1.156 8.213 1.00 90.88 122 GLY A C 1
ATOM 903 O O . GLY A 1 122 ? 6.941 2.050 8.814 1.00 90.88 122 GLY A O 1
ATOM 904 N N . GLY A 1 123 ? 5.743 1.379 7.052 1.00 90.81 123 GLY A N 1
ATOM 905 C CA . GLY A 1 123 ? 5.609 2.718 6.462 1.00 90.81 123 GLY A CA 1
ATOM 906 C C . GLY A 1 123 ? 4.403 3.528 6.970 1.00 90.81 123 GLY A C 1
ATOM 907 O O . GLY A 1 123 ? 4.095 4.564 6.389 1.00 90.81 123 GLY A O 1
ATOM 908 N N . GLY A 1 124 ? 3.656 3.018 7.953 1.00 96.81 124 GLY A N 1
ATOM 909 C CA . GLY A 1 124 ? 2.607 3.753 8.670 1.00 96.81 124 GLY A CA 1
ATOM 910 C C . GLY A 1 124 ? 1.201 3.818 8.054 1.00 96.81 124 GLY A C 1
ATOM 911 O O . GLY A 1 124 ? 0.311 4.313 8.734 1.00 96.81 124 GLY A O 1
ATOM 912 N N . SER A 1 125 ? 0.946 3.315 6.838 1.00 97.88 125 SER A N 1
ATOM 913 C CA . SER A 1 125 ? -0.366 3.477 6.170 1.00 97.88 125 SER A CA 1
ATOM 914 C C . SER A 1 125 ? -1.549 2.862 6.925 1.00 97.88 125 SER A C 1
ATOM 916 O O . SER A 1 125 ? -2.569 3.519 7.089 1.00 97.88 125 SER A O 1
ATOM 918 N N . ASN A 1 126 ? -1.412 1.624 7.408 1.00 97.94 126 ASN A N 1
ATOM 919 C CA . ASN A 1 126 ? -2.469 0.957 8.175 1.00 97.94 126 ASN A CA 1
ATOM 920 C C . ASN A 1 126 ? -2.722 1.662 9.520 1.00 97.94 126 ASN A C 1
ATOM 922 O O . ASN A 1 126 ? -3.868 1.867 9.903 1.00 97.94 126 ASN A O 1
ATOM 926 N N . ALA A 1 127 ? -1.650 2.090 10.194 1.00 98.44 127 ALA A N 1
ATOM 927 C CA . ALA A 1 127 ? -1.734 2.737 11.495 1.00 98.44 127 ALA A CA 1
ATOM 928 C C . ALA A 1 127 ? -2.395 4.114 11.394 1.00 98.44 127 ALA A C 1
ATOM 930 O O . ALA A 1 127 ? -3.357 4.378 12.102 1.00 98.44 127 ALA A O 1
ATOM 931 N N . ILE A 1 128 ? -1.948 4.960 10.459 1.00 98.44 128 ILE A N 1
ATOM 932 C CA . ILE A 1 128 ? -2.540 6.290 10.258 1.00 98.44 128 ILE A CA 1
ATOM 933 C C . ILE A 1 128 ? -3.957 6.229 9.669 1.00 98.44 128 ILE A C 1
ATOM 935 O O . ILE A 1 128 ? -4.686 7.208 9.741 1.00 98.44 128 ILE A O 1
ATOM 939 N N . GLY A 1 129 ? -4.339 5.107 9.052 1.00 98.44 129 GLY A N 1
ATOM 940 C CA . GLY A 1 129 ? -5.716 4.869 8.627 1.00 98.44 129 GLY A CA 1
ATOM 941 C C . GLY A 1 129 ? -6.643 4.480 9.778 1.00 98.44 129 GLY A C 1
ATOM 942 O O . GLY A 1 129 ? -7.833 4.782 9.729 1.00 98.44 129 GLY A O 1
ATOM 943 N N . ALA A 1 130 ? -6.106 3.801 10.795 1.00 98.38 130 ALA A N 1
ATOM 944 C CA . ALA A 1 130 ? -6.847 3.369 11.976 1.00 98.38 130 ALA A CA 1
ATOM 945 C C . ALA A 1 130 ? -6.974 4.461 13.056 1.00 98.38 130 ALA A C 1
ATOM 947 O O . ALA A 1 130 ? -7.950 4.443 13.805 1.00 98.38 130 ALA A O 1
ATOM 948 N N . PHE A 1 131 ? -5.989 5.361 13.154 1.00 97.56 131 PHE A N 1
ATOM 949 C CA . PHE A 1 131 ? -5.953 6.482 14.104 1.00 97.56 131 PHE A CA 1
ATOM 950 C C . PHE A 1 131 ? -6.755 7.692 13.612 1.00 97.56 131 PHE A C 1
ATOM 952 O O . PHE A 1 131 ? -7.429 8.317 14.461 1.00 97.56 131 PHE A O 1
#

Sequence (131 aa):
GAGQHGVATATAAALFGMECVVYMGEEDVRRQAPNVARMKILGAKVVSVTSGQGTLKDAVDEAFRVWEGEASETFYVIGSALGPHPYPTMVRDFQRIIGVEARAQILEAEGRLPDAVVACVGGGSNAIGAF

pLDDT: mean 96.42, std 2.7, range [87.81, 98.88]

Secondary structure (DSSP, 8-state):
--SHHHHHHHHHHHHHT---EEEEEHHHHHHTHHHHHHHHHTTPEEEEE-STTSSHHHHHHHHHHHHHHHTTT-----SSS-SSTTHHHHHHHHHTHHHHHHHHHHHHHHSS--S------SSSHHHHHH-

Foldseek 3Di:
DQQPLLLVQLQVCLVVVHAAEAFAFQVNCVVNVVSVVSSVVSVYHYHHQDPDPSHPVSSVVVLVVVCVVVVVRDDDDDDALDDDPPRVVVLLVVLLVQLVVVQVVCCVVPVDDDPDDDDDDDRCSNVSSND

Radius of gyration: 17.24 Å; chains: 1; bounding box: 45×32×45 Å